Protein AF-A0A4R2CDN5-F1 (afdb_monomer)

Nearest PDB structures (foldseek):
  4pv6-assembly8_N  TM=7.720E-01  e=2.905E-02  Thermoplasma volcanium GSS1
  4nex-assembly1_A  TM=7.017E-01  e=1.145E-01  Xylella fastidiosa Temecula1
  4nf1-assembly3_F  TM=6.725E-01  e=9.981E-02  Xylella fastidiosa Temecula1
  4m85-assembly4_D  TM=7.611E-01  e=2.990E-01  Staphylococcus aureus subsp. aureus Mu50
  6tm4-assembly1_BBB  TM=3.463E-01  e=1.178E+00  Streptomyces sp. Tu 6176

Radius of gyration: 12.7 Å; Cα c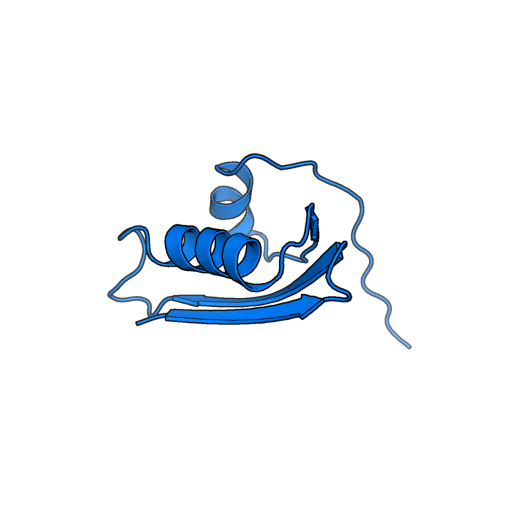ontacts (8 Å, |Δi|>4): 84; chains: 1; bounding box: 27×37×28 Å

Structure (mmCIF, N/CA/C/O backbone):
data_AF-A0A4R2CDN5-F1
#
_entry.id   AF-A0A4R2CDN5-F1
#
loop_
_atom_site.group_PDB
_atom_site.id
_atom_site.type_symbol
_atom_site.label_atom_id
_atom_site.label_alt_id
_atom_site.label_comp_id
_atom_site.label_asym_id
_atom_site.label_entity_id
_atom_site.label_seq_id
_atom_site.pdbx_PDB_ins_code
_atom_site.Cartn_x
_atom_site.Cartn_y
_atom_site.Cartn_z
_atom_site.occupancy
_atom_site.B_iso_or_equiv
_atom_site.auth_seq_id
_atom_site.auth_comp_id
_atom_site.auth_asym_id
_atom_site.auth_atom_id
_atom_site.pdbx_PDB_model_num
ATOM 1 N N . MET A 1 1 ? -14.801 -8.282 5.012 1.00 90.12 1 MET A N 1
ATOM 2 C CA . MET A 1 1 ? -14.520 -7.994 3.586 1.00 90.12 1 MET A CA 1
ATOM 3 C C . MET A 1 1 ? -13.449 -6.911 3.460 1.00 90.12 1 MET A C 1
ATOM 5 O O . MET A 1 1 ? -13.302 -6.106 4.378 1.00 90.12 1 MET A O 1
ATOM 9 N N . GLY A 1 2 ? -12.693 -6.896 2.362 1.00 96.50 2 GLY A N 1
ATOM 10 C CA . GLY A 1 2 ? -11.679 -5.878 2.075 1.00 96.50 2 GLY A CA 1
ATOM 11 C C . GLY A 1 2 ? -11.334 -5.842 0.587 1.00 96.50 2 GLY A C 1
ATOM 12 O O . GLY A 1 2 ? -11.645 -6.789 -0.131 1.00 96.50 2 GLY A O 1
ATOM 13 N N . ALA A 1 3 ? -10.725 -4.749 0.138 1.00 98.00 3 ALA A N 1
ATOM 14 C CA . ALA A 1 3 ? -10.358 -4.538 -1.258 1.00 98.00 3 ALA A CA 1
ATOM 15 C C . ALA A 1 3 ? -9.065 -3.721 -1.373 1.00 98.00 3 ALA A C 1
ATOM 17 O O . ALA A 1 3 ? -8.749 -2.918 -0.492 1.00 98.00 3 ALA A O 1
ATOM 18 N N . ALA A 1 4 ? -8.341 -3.934 -2.471 1.00 98.00 4 ALA A N 1
ATOM 19 C CA . ALA A 1 4 ? -7.102 -3.249 -2.815 1.00 98.00 4 ALA A CA 1
ATOM 20 C C . ALA A 1 4 ? -7.104 -2.882 -4.306 1.00 98.00 4 ALA A C 1
ATOM 22 O O . ALA A 1 4 ? -7.648 -3.636 -5.112 1.00 98.00 4 ALA A O 1
ATOM 23 N N . HIS A 1 5 ? -6.497 -1.751 -4.669 1.00 98.00 5 HIS A N 1
ATOM 24 C CA . HIS A 1 5 ? -6.321 -1.340 -6.063 1.00 98.00 5 HIS A CA 1
ATOM 25 C C . HIS A 1 5 ? -4.868 -0.935 -6.323 1.00 98.00 5 HIS A C 1
ATOM 27 O O . HIS A 1 5 ? -4.358 0.014 -5.718 1.00 98.00 5 HIS A O 1
ATOM 33 N N . LEU A 1 6 ? -4.225 -1.647 -7.248 1.00 97.88 6 LEU A N 1
ATOM 34 C CA . LEU A 1 6 ? -2.829 -1.473 -7.634 1.00 97.88 6 LEU A CA 1
ATOM 35 C C . LEU A 1 6 ? -2.741 -0.990 -9.085 1.00 97.88 6 LEU A C 1
ATOM 37 O O . LEU A 1 6 ? -3.339 -1.599 -9.968 1.00 97.88 6 LEU A O 1
ATOM 41 N N . LEU A 1 7 ? -1.959 0.061 -9.326 1.00 97.88 7 LEU A N 1
ATOM 42 C CA . LEU A 1 7 ? -1.480 0.424 -10.662 1.00 97.88 7 LEU A CA 1
ATOM 43 C C . LEU A 1 7 ? -0.072 -0.141 -10.825 1.00 97.88 7 LEU A C 1
ATOM 45 O O . LEU A 1 7 ? 0.726 -0.002 -9.904 1.00 97.88 7 LEU A O 1
ATOM 49 N N . THR A 1 8 ? 0.249 -0.790 -11.940 1.00 96.69 8 THR A N 1
ATOM 50 C CA . THR A 1 8 ? 1.564 -1.424 -12.109 1.00 96.69 8 THR A CA 1
ATOM 51 C C . THR A 1 8 ? 1.966 -1.546 -13.573 1.00 96.69 8 THR A C 1
ATOM 53 O O . THR A 1 8 ? 1.107 -1.660 -14.446 1.00 96.69 8 THR A O 1
ATOM 56 N N . ASP A 1 9 ? 3.274 -1.539 -13.820 1.00 93.50 9 ASP A N 1
ATOM 57 C CA . ASP A 1 9 ? 3.909 -1.871 -15.101 1.00 93.50 9 ASP A CA 1
ATOM 58 C C . ASP A 1 9 ? 4.487 -3.305 -15.130 1.00 93.50 9 ASP A C 1
ATOM 60 O O . ASP A 1 9 ? 5.119 -3.698 -16.107 1.00 93.50 9 ASP A O 1
ATOM 64 N N . GLY A 1 10 ? 4.266 -4.092 -14.069 1.00 87.31 10 GLY A N 1
ATOM 65 C CA . GLY A 1 10 ? 4.808 -5.442 -13.889 1.00 87.31 10 GLY A CA 1
ATOM 66 C C . GLY A 1 10 ? 6.149 -5.503 -13.149 1.00 87.31 10 GLY A C 1
ATOM 67 O O . GLY A 1 10 ? 6.531 -6.580 -12.707 1.00 87.31 10 GLY A O 1
ATOM 68 N N . HIS A 1 11 ? 6.837 -4.374 -12.952 1.00 91.25 11 HIS A N 1
ATOM 69 C CA . HIS A 1 11 ? 8.077 -4.283 -12.170 1.00 91.25 11 HIS A CA 1
ATOM 70 C C . HIS A 1 11 ? 7.880 -3.434 -10.906 1.00 91.25 11 HIS A C 1
ATOM 72 O O . HIS A 1 11 ? 8.279 -3.823 -9.807 1.00 91.25 11 HIS A O 1
ATOM 78 N N . HIS A 1 12 ? 7.200 -2.295 -11.033 1.00 95.56 12 HIS A N 1
ATOM 79 C CA . HIS A 1 12 ? 6.809 -1.421 -9.935 1.00 95.56 12 HIS A CA 1
ATOM 80 C C . HIS A 1 12 ? 5.289 -1.320 -9.828 1.00 95.56 12 HIS A C 1
ATOM 82 O O . HIS A 1 12 ? 4.552 -1.355 -10.817 1.00 95.56 12 HIS A O 1
ATOM 88 N N . GLY A 1 13 ? 4.807 -1.175 -8.600 1.00 97.38 13 GLY A N 1
ATOM 89 C CA . GLY A 1 13 ? 3.402 -0.959 -8.302 1.00 97.38 13 GLY A CA 1
ATOM 90 C C . GLY A 1 13 ? 3.175 0.303 -7.479 1.00 97.38 13 GLY A C 1
ATOM 91 O O . GLY A 1 13 ? 4.020 0.689 -6.678 1.00 97.38 13 GLY A O 1
ATOM 92 N N . TYR A 1 14 ? 2.007 0.917 -7.631 1.00 97.75 14 TYR A N 1
ATOM 93 C CA . TYR A 1 14 ? 1.513 1.968 -6.750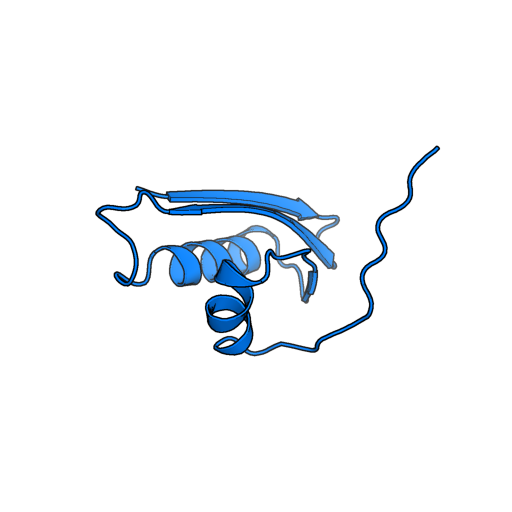 1.00 97.75 14 TYR A CA 1
ATOM 94 C C . TYR A 1 14 ? 0.141 1.587 -6.189 1.00 97.75 14 TYR A C 1
ATOM 96 O O . TYR A 1 14 ? -0.841 1.453 -6.931 1.00 97.75 14 TYR A O 1
ATOM 104 N N . LEU A 1 15 ? 0.066 1.374 -4.873 1.00 98.00 15 LEU A N 1
ATOM 105 C CA . LEU A 1 15 ? -1.170 1.008 -4.188 1.00 98.00 15 LEU A CA 1
ATOM 106 C C . LEU A 1 15 ? -2.001 2.265 -3.934 1.00 98.00 15 LEU A C 1
ATOM 108 O O . LEU A 1 15 ? -1.792 3.005 -2.974 1.00 98.00 15 LEU A O 1
ATOM 112 N N . THR A 1 16 ? -2.971 2.484 -4.813 1.00 97.56 16 THR A N 1
ATOM 113 C CA . THR A 1 16 ? -3.870 3.647 -4.765 1.00 97.56 16 THR A CA 1
ATOM 114 C C . THR A 1 16 ? -4.911 3.550 -3.654 1.00 97.56 16 THR A C 1
ATOM 116 O O . THR A 1 16 ? -5.387 4.567 -3.152 1.00 97.56 16 THR A O 1
ATOM 119 N N . PHE A 1 17 ? -5.288 2.327 -3.278 1.00 96.00 17 PHE A N 1
ATOM 120 C CA . PHE A 1 17 ? -6.370 2.073 -2.339 1.00 96.00 17 PHE A CA 1
ATOM 121 C C . PHE A 1 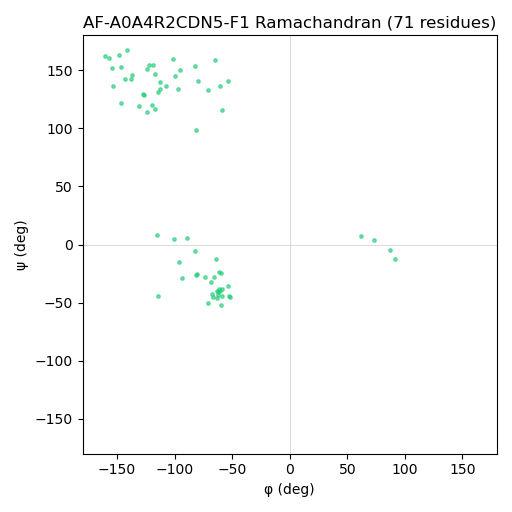17 ? -6.169 0.739 -1.623 1.00 96.00 17 PHE A C 1
ATOM 123 O O . PHE A 1 17 ? -5.877 -0.277 -2.253 1.00 96.00 17 PHE A O 1
ATOM 130 N N . LEU A 1 18 ? -6.394 0.739 -0.310 1.00 97.88 18 LEU A N 1
ATOM 131 C CA . LEU A 1 18 ? -6.519 -0.455 0.517 1.00 97.88 18 LEU A CA 1
ATOM 132 C C . LEU A 1 18 ? -7.526 -0.168 1.627 1.00 97.88 18 LEU A C 1
ATOM 134 O O . LEU A 1 18 ? -7.327 0.74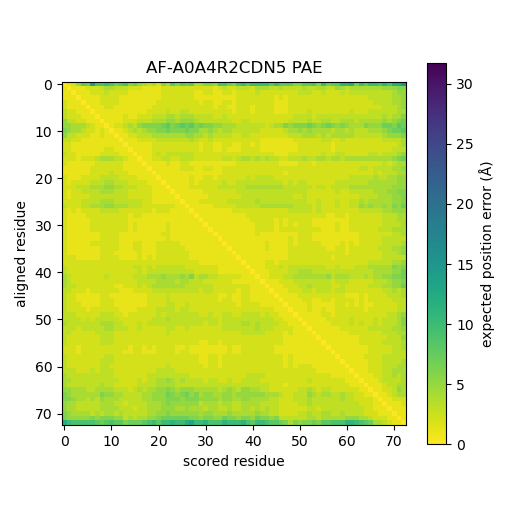3 2.431 1.00 97.88 18 LEU A O 1
ATOM 138 N N . ALA A 1 19 ? -8.591 -0.959 1.699 1.00 97.19 19 ALA A N 1
ATOM 139 C CA . ALA A 1 19 ? -9.588 -0.829 2.750 1.00 97.19 19 ALA A CA 1
ATOM 140 C C . ALA A 1 19 ? -10.030 -2.189 3.280 1.00 97.19 19 ALA A C 1
ATOM 142 O O . ALA A 1 19 ? -10.216 -3.154 2.538 1.00 97.19 19 ALA A O 1
ATOM 143 N N . VAL A 1 20 ? -10.252 -2.234 4.590 1.00 98.06 20 VAL A N 1
ATOM 144 C CA . VAL A 1 20 ? -10.848 -3.371 5.291 1.00 9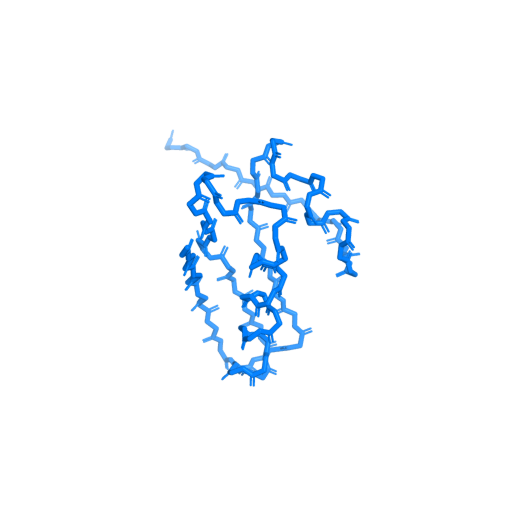8.06 20 VAL A CA 1
ATOM 145 C C . VAL A 1 20 ? -12.029 -2.855 6.101 1.00 98.06 20 VAL A C 1
ATOM 147 O O . VAL A 1 20 ? -11.889 -1.885 6.859 1.00 98.06 20 VAL A O 1
ATOM 150 N N . ALA A 1 21 ? -13.181 -3.508 5.930 1.00 97.56 21 ALA A N 1
ATOM 151 C CA . ALA A 1 21 ? -14.396 -3.216 6.685 1.00 97.56 21 ALA A CA 1
ATOM 152 C C . ALA A 1 21 ? -14.113 -3.264 8.196 1.00 97.56 21 ALA A C 1
ATOM 154 O O . ALA A 1 21 ? -13.312 -4.085 8.654 1.00 97.56 21 ALA A O 1
ATOM 155 N N . ALA A 1 22 ? -14.703 -2.340 8.958 1.00 96.56 22 ALA A N 1
ATOM 156 C CA . ALA A 1 22 ? -14.298 -2.049 10.334 1.00 96.56 22 ALA A CA 1
ATOM 157 C C . ALA A 1 22 ? -14.399 -3.273 11.254 1.00 96.56 22 ALA A C 1
ATOM 159 O O . ALA A 1 22 ? -13.453 -3.584 11.976 1.00 96.56 22 ALA A O 1
ATOM 160 N N . GLU A 1 23 ? -15.497 -4.007 11.130 1.00 97.56 23 GLU A N 1
ATOM 161 C CA . GLU A 1 23 ? -15.831 -5.245 11.826 1.00 97.56 23 GLU A CA 1
ATOM 162 C C . GLU A 1 23 ? -14.885 -6.416 11.506 1.00 97.56 23 GLU A C 1
ATOM 164 O O . GLU A 1 23 ? -14.863 -7.415 12.217 1.00 97.56 23 GLU A O 1
ATOM 169 N N . HIS A 1 24 ? -14.053 -6.284 10.470 1.00 96.69 24 HIS A N 1
ATOM 170 C CA . HIS A 1 24 ? -13.065 -7.284 10.073 1.00 96.69 24 HIS A CA 1
ATOM 171 C C . HIS A 1 24 ? -11.617 -6.805 10.220 1.00 96.69 24 HIS A C 1
ATOM 173 O O . HIS A 1 24 ? -10.689 -7.481 9.765 1.00 96.69 24 HIS A O 1
ATOM 179 N N . ARG A 1 25 ? -11.368 -5.642 10.824 1.00 95.50 25 ARG A N 1
ATOM 180 C CA . ARG A 1 25 ? -9.995 -5.173 11.054 1.00 95.50 25 ARG A CA 1
ATOM 181 C C . ARG A 1 25 ? -9.264 -6.096 12.031 1.00 95.50 25 ARG A C 1
ATOM 183 O O . ARG A 1 25 ? -9.870 -6.849 12.780 1.00 95.50 25 ARG A O 1
ATOM 190 N N . ARG A 1 26 ? -7.927 -6.049 11.996 1.00 94.56 26 ARG A N 1
ATOM 191 C CA . ARG A 1 26 ? -7.026 -6.877 12.831 1.00 94.56 26 ARG A CA 1
ATOM 192 C C . ARG A 1 26 ? -7.133 -8.399 12.614 1.00 94.56 26 ARG A C 1
ATOM 194 O O . ARG A 1 26 ? -6.427 -9.140 13.281 1.00 94.56 26 ARG A O 1
ATOM 201 N N . SER A 1 27 ? -7.897 -8.854 11.620 1.00 96.56 27 SER A N 1
ATOM 202 C CA . SER A 1 27 ? -8.000 -10.267 11.209 1.00 96.56 27 SER A CA 1
ATOM 203 C C . SER A 1 27 ? -6.973 -10.697 10.145 1.00 96.56 27 SER A C 1
ATOM 205 O O . SER A 1 27 ? -7.035 -11.803 9.623 1.00 96.56 27 SER A O 1
ATOM 207 N N . GLY A 1 28 ? -6.034 -9.817 9.775 1.00 97.12 28 GLY A N 1
ATOM 208 C CA . GLY A 1 28 ? -4.987 -10.114 8.787 1.00 97.12 28 GLY A CA 1
ATOM 209 C C . GLY A 1 28 ? -5.357 -9.866 7.318 1.00 97.12 28 GLY A C 1
ATOM 210 O O . GLY A 1 28 ? -4.469 -9.919 6.473 1.00 97.12 28 GLY A O 1
ATOM 211 N N . ILE A 1 29 ? -6.606 -9.501 7.003 1.00 98.25 29 ILE A N 1
ATOM 212 C CA . ILE A 1 29 ? -7.074 -9.267 5.619 1.00 98.25 29 ILE A CA 1
ATOM 213 C C . ILE A 1 29 ? -6.193 -8.275 4.846 1.00 98.25 29 ILE A C 1
ATOM 215 O O . ILE A 1 29 ? -5.844 -8.538 3.703 1.00 98.25 29 ILE A O 1
ATOM 219 N N . ALA A 1 30 ? -5.803 -7.152 5.457 1.00 97.88 30 ALA A N 1
ATOM 220 C CA . ALA A 1 30 ? -4.986 -6.141 4.779 1.00 97.88 30 ALA A CA 1
ATOM 221 C C . ALA A 1 30 ? -3.631 -6.704 4.313 1.00 97.88 30 ALA A C 1
ATOM 223 O O . ALA A 1 30 ? -3.195 -6.426 3.202 1.00 97.88 30 ALA A O 1
ATOM 224 N N . ARG A 1 31 ? -2.998 -7.549 5.134 1.00 98.00 31 ARG A N 1
ATOM 225 C CA . ARG A 1 31 ? -1.741 -8.220 4.784 1.00 98.00 31 ARG A CA 1
ATOM 226 C C . ARG A 1 31 ? -1.946 -9.221 3.650 1.00 98.00 31 ARG A C 1
ATOM 228 O O . ARG A 1 31 ? -1.197 -9.183 2.683 1.00 98.00 31 ARG A O 1
ATOM 235 N N . LEU A 1 32 ? -3.006 -10.028 3.717 1.00 98.19 32 LEU A N 1
ATOM 236 C CA . LEU A 1 32 ? -3.354 -10.961 2.641 1.00 98.19 32 LEU A CA 1
ATOM 237 C C . LEU A 1 32 ? -3.593 -10.246 1.304 1.00 98.19 32 LEU A C 1
ATOM 239 O O . LEU A 1 32 ? -3.183 -10.753 0.264 1.00 98.19 32 LEU A O 1
ATOM 243 N N . LEU A 1 33 ? -4.226 -9.068 1.325 1.00 98.38 33 LEU A N 1
ATOM 244 C CA . LEU A 1 33 ? -4.449 -8.255 0.128 1.00 98.38 33 LEU A CA 1
ATOM 245 C C . LEU A 1 33 ? -3.139 -7.701 -0.450 1.00 98.38 33 LEU A C 1
ATOM 247 O O . LEU A 1 33 ? -2.954 -7.757 -1.661 1.00 98.38 33 LEU A O 1
ATOM 251 N N . VAL A 1 34 ? -2.222 -7.210 0.392 1.00 97.88 34 VAL A N 1
ATOM 252 C 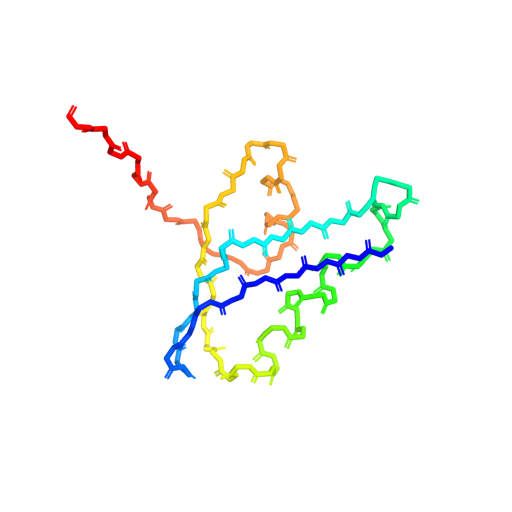CA . VAL A 1 34 ? -0.898 -6.735 -0.056 1.00 97.88 34 VAL A CA 1
ATOM 253 C C . VAL A 1 34 ? -0.084 -7.881 -0.662 1.00 97.88 34 VAL A C 1
ATOM 255 O O . VAL A 1 34 ? 0.454 -7.746 -1.756 1.00 97.88 34 VAL A O 1
ATOM 258 N N . GLU A 1 35 ? -0.045 -9.038 -0.003 1.00 97.25 35 GLU A N 1
ATOM 259 C CA . GLU A 1 35 ? 0.645 -10.221 -0.528 1.00 97.25 35 GLU A CA 1
ATOM 260 C C . GLU A 1 35 ? 0.025 -10.718 -1.841 1.00 97.25 35 GLU A C 1
ATOM 262 O O . GLU A 1 35 ? 0.742 -11.115 -2.759 1.00 97.25 35 GLU A O 1
ATOM 267 N N . ALA A 1 36 ? -1.307 -10.701 -1.945 1.00 97.25 36 ALA A N 1
ATOM 268 C CA . ALA A 1 36 ? -1.995 -11.043 -3.182 1.00 97.25 36 ALA A CA 1
ATOM 269 C C . ALA A 1 36 ? -1.631 -10.071 -4.309 1.00 97.25 36 ALA A C 1
ATOM 271 O O . ALA A 1 36 ? -1.373 -10.532 -5.415 1.00 97.25 36 ALA A O 1
ATOM 272 N N . ALA A 1 37 ? -1.538 -8.769 -4.019 1.00 96.75 37 ALA A N 1
ATOM 273 C CA . ALA A 1 37 ? -1.153 -7.751 -4.991 1.00 96.75 37 ALA A CA 1
ATOM 274 C C . ALA A 1 37 ? 0.269 -7.974 -5.533 1.00 96.75 37 ALA A C 1
ATOM 276 O O . ALA A 1 37 ? 0.469 -7.918 -6.746 1.00 96.75 37 ALA A O 1
ATOM 277 N N . PHE A 1 38 ? 1.236 -8.302 -4.668 1.00 96.75 38 PHE A N 1
ATOM 278 C CA . PHE A 1 38 ? 2.581 -8.702 -5.100 1.00 96.75 38 PHE A CA 1
ATOM 279 C C . PHE A 1 38 ? 2.540 -9.946 -5.996 1.00 96.75 38 PHE A C 1
ATOM 281 O O . PHE A 1 38 ? 3.038 -9.920 -7.119 1.00 96.75 38 PHE A O 1
ATOM 288 N N . ARG A 1 39 ? 1.876 -11.022 -5.546 1.00 95.88 39 ARG A N 1
ATOM 289 C CA . ARG A 1 39 ? 1.797 -12.279 -6.313 1.00 95.88 39 ARG A CA 1
ATOM 290 C C . ARG A 1 39 ? 1.117 -12.119 -7.672 1.00 95.88 39 ARG A C 1
ATOM 292 O O . ARG A 1 39 ? 1.521 -12.784 -8.616 1.00 95.88 39 ARG A O 1
ATOM 299 N N . SER A 1 40 ? 0.073 -11.296 -7.771 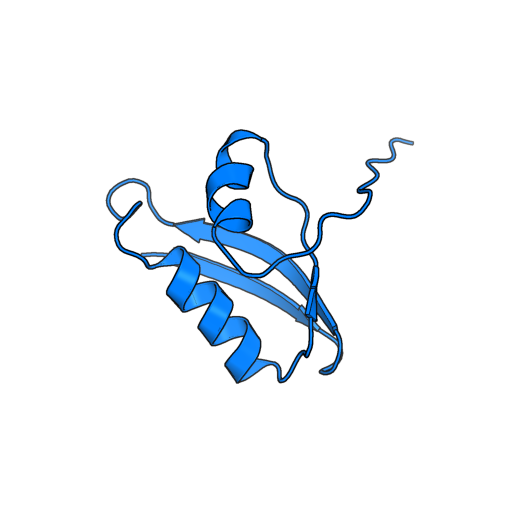1.00 94.81 40 SER A N 1
ATOM 300 C CA . SER A 1 40 ? -0.690 -11.139 -9.014 1.00 94.81 40 SER A CA 1
ATOM 301 C C . SER A 1 40 ? -0.044 -10.182 -10.010 1.00 94.81 40 SER A C 1
ATOM 303 O O . SER A 1 40 ? -0.327 -10.286 -11.198 1.00 94.81 40 SER A O 1
ATOM 305 N N . SER A 1 41 ? 0.763 -9.227 -9.540 1.00 95.50 41 SER A N 1
ATOM 306 C CA . SER A 1 41 ? 1.419 -8.239 -10.407 1.00 95.50 41 SER A CA 1
ATOM 307 C C . SER A 1 41 ? 2.819 -8.650 -10.847 1.00 95.50 41 SER A C 1
ATOM 309 O O . SER A 1 41 ? 3.253 -8.221 -11.909 1.00 95.50 41 SER A O 1
ATOM 311 N N . GLY A 1 42 ? 3.529 -9.441 -10.035 1.00 93.50 42 GLY A N 1
ATOM 312 C CA . GLY A 1 42 ? 4.961 -9.678 -10.221 1.00 93.50 42 GLY A CA 1
ATOM 313 C C . GLY A 1 42 ? 5.837 -8.482 -9.836 1.00 93.50 42 GLY A C 1
ATOM 314 O O . GLY A 1 42 ? 7.049 -8.565 -9.997 1.00 93.50 42 GLY A O 1
ATOM 315 N N . ALA A 1 43 ? 5.252 -7.399 -9.305 1.00 96.25 43 ALA A N 1
ATOM 316 C CA . ALA A 1 43 ? 6.002 -6.212 -8.920 1.00 96.25 43 ALA A CA 1
ATOM 317 C C . ALA A 1 43 ? 7.043 -6.548 -7.844 1.00 96.25 43 ALA A C 1
ATOM 319 O O . ALA A 1 43 ? 6.745 -7.226 -6.862 1.00 96.25 43 ALA A O 1
ATOM 320 N N . GLU A 1 44 ? 8.251 -6.020 -7.989 1.00 95.69 44 GLU A N 1
ATOM 321 C CA . GLU A 1 44 ? 9.320 -6.179 -7.001 1.00 95.69 44 GLU A CA 1
ATOM 322 C C . GLU A 1 44 ? 9.147 -5.204 -5.830 1.00 95.69 44 GLU A C 1
ATOM 324 O O . GLU A 1 44 ? 9.576 -5.467 -4.706 1.00 95.69 44 GLU A O 1
ATOM 329 N N . ARG A 1 45 ? 8.466 -4.077 -6.081 1.00 95.62 45 ARG A N 1
ATOM 330 C CA . ARG A 1 45 ? 8.139 -3.062 -5.077 1.00 95.62 45 ARG A CA 1
ATOM 331 C C . ARG A 1 45 ? 6.755 -2.473 -5.317 1.00 95.62 45 ARG A C 1
ATOM 333 O O . ARG A 1 45 ? 6.365 -2.228 -6.457 1.00 95.62 45 ARG A O 1
ATOM 340 N N . ILE A 1 46 ? 6.044 -2.194 -4.225 1.00 97.50 46 ILE A N 1
ATOM 341 C CA . ILE A 1 46 ? 4.789 -1.442 -4.225 1.00 97.50 46 ILE A CA 1
ATOM 342 C C . ILE A 1 46 ? 4.962 -0.192 -3.362 1.00 97.50 46 ILE A C 1
ATOM 344 O O . ILE A 1 46 ? 5.209 -0.291 -2.160 1.00 97.50 46 ILE A O 1
ATOM 348 N N . ASP A 1 47 ? 4.783 0.966 -3.982 1.00 97.44 47 ASP A N 1
ATOM 349 C CA . ASP A 1 47 ? 4.818 2.279 -3.351 1.00 97.44 47 ASP A CA 1
ATOM 350 C C . ASP A 1 47 ? 3.394 2.723 -2.981 1.00 97.44 47 ASP A C 1
ATOM 352 O O . ASP A 1 47 ? 2.417 2.329 -3.621 1.00 97.44 47 ASP A O 1
ATOM 356 N N . LEU A 1 48 ? 3.238 3.528 -1.930 1.00 97.69 48 LEU A N 1
ATOM 357 C CA . LEU A 1 48 ? 1.928 4.022 -1.498 1.00 97.69 48 LEU A CA 1
ATOM 358 C C . LEU A 1 48 ? 2.040 5.307 -0.687 1.00 97.69 48 LEU A C 1
ATOM 360 O O . LEU A 1 48 ? 3.079 5.602 -0.100 1.00 97.69 48 LEU A O 1
ATOM 364 N N . LEU A 1 49 ? 0.930 6.038 -0.600 1.00 97.06 49 LEU A N 1
ATOM 365 C CA . LEU A 1 49 ? 0.737 7.082 0.401 1.00 97.06 49 LEU A CA 1
ATOM 366 C C . LEU A 1 49 ? -0.260 6.589 1.449 1.00 97.06 49 LEU A C 1
ATOM 368 O O . LEU A 1 49 ? -1.293 6.007 1.125 1.00 97.06 49 LEU A O 1
ATOM 372 N N . SER A 1 50 ? 0.048 6.839 2.717 1.00 95.31 50 SER A N 1
ATOM 373 C CA . SER A 1 50 ? -0.751 6.381 3.851 1.00 95.31 50 SER A CA 1
ATOM 374 C C . SER A 1 50 ? -1.205 7.554 4.716 1.00 95.31 50 SER A C 1
ATOM 376 O O . SER A 1 50 ? -0.578 8.613 4.758 1.00 95.31 50 SER A O 1
ATOM 378 N N . THR A 1 51 ? -2.314 7.360 5.426 1.00 94.31 51 THR A N 1
ATOM 379 C CA . THR A 1 51 ? -2.732 8.254 6.508 1.00 94.31 51 THR A CA 1
ATOM 380 C C . THR A 1 51 ? -1.994 7.897 7.796 1.00 94.31 51 THR A C 1
ATOM 382 O O . THR A 1 51 ? -1.652 6.736 8.022 1.00 94.31 51 THR A O 1
ATOM 385 N N . SER A 1 52 ? -1.816 8.866 8.699 1.00 95.50 52 SER A N 1
ATOM 386 C CA . SER A 1 52 ? -1.140 8.644 9.990 1.00 95.50 52 SER A CA 1
ATOM 387 C C . SER A 1 52 ? -1.740 7.486 10.799 1.00 95.50 52 SER A C 1
ATOM 389 O O . SER A 1 52 ? -1.006 6.725 11.420 1.00 95.50 52 SER A O 1
ATOM 391 N N . GLN A 1 53 ? -3.061 7.298 10.730 1.00 95.38 53 GLN A N 1
ATOM 392 C CA . GLN A 1 53 ? -3.768 6.191 11.383 1.00 95.38 53 GLN A CA 1
ATOM 393 C C . GLN A 1 53 ? -3.412 4.811 10.809 1.00 95.38 53 GLN A C 1
ATOM 395 O O . GLN A 1 53 ? -3.500 3.812 11.520 1.00 95.38 53 GLN A O 1
ATOM 400 N N . SER A 1 54 ? -3.024 4.746 9.533 1.00 96.38 54 SER A N 1
ATOM 401 C CA . SER A 1 54 ? -2.703 3.493 8.839 1.00 96.38 54 SER A CA 1
ATOM 402 C C . SER A 1 54 ? -1.204 3.189 8.823 1.00 96.38 54 SER A C 1
ATOM 404 O O . SER A 1 54 ? -0.829 2.043 8.588 1.00 96.38 54 SER A O 1
ATOM 406 N N . ASN A 1 55 ? -0.341 4.164 9.136 1.00 97.00 55 ASN A N 1
ATOM 407 C CA . ASN A 1 55 ? 1.114 3.974 9.172 1.00 97.00 55 ASN A CA 1
ATOM 408 C C . ASN A 1 55 ? 1.557 2.772 10.027 1.00 97.00 55 ASN A C 1
ATOM 410 O O . ASN A 1 55 ? 2.319 1.965 9.502 1.00 97.00 55 ASN A O 1
ATOM 414 N N . PRO A 1 56 ? 1.025 2.535 11.250 1.00 97.44 56 PRO A N 1
ATOM 415 C CA . PRO A 1 56 ? 1.443 1.383 12.055 1.00 97.44 56 PRO A CA 1
ATOM 416 C C . PRO A 1 56 ? 1.210 0.024 11.382 1.00 97.44 56 PRO A C 1
ATOM 418 O O . PRO A 1 56 ? 1.871 -0.955 11.718 1.00 97.44 56 PRO A O 1
ATOM 421 N N . PHE A 1 57 ? 0.256 -0.069 10.448 1.00 97.69 57 PHE A N 1
ATOM 422 C CA . PHE A 1 57 ? 0.071 -1.283 9.658 1.00 97.69 57 PHE A CA 1
ATOM 423 C C . PHE A 1 57 ? 1.218 -1.466 8.658 1.00 97.69 57 PHE A C 1
ATOM 425 O O . PHE A 1 57 ? 1.819 -2.537 8.631 1.00 97.69 57 PHE A O 1
ATOM 432 N N . TYR A 1 58 ? 1.555 -0.440 7.877 1.00 97.50 58 TYR A N 1
ATOM 433 C CA . TYR A 1 58 ? 2.634 -0.531 6.890 1.00 97.50 58 TYR A CA 1
ATOM 434 C C . TYR A 1 58 ? 4.015 -0.645 7.541 1.00 97.50 58 TYR A C 1
ATOM 436 O O . TYR A 1 58 ? 4.854 -1.391 7.047 1.00 97.50 58 TYR A O 1
ATOM 444 N N . ASP A 1 59 ? 4.206 -0.023 8.706 1.00 97.62 59 ASP A N 1
ATOM 445 C CA . ASP A 1 59 ? 5.430 -0.147 9.503 1.00 97.62 59 ASP A CA 1
ATOM 446 C C . ASP A 1 59 ? 5.698 -1.587 9.966 1.00 97.62 59 ASP A C 1
ATOM 448 O O . ASP A 1 59 ? 6.837 -1.953 10.250 1.00 97.62 59 ASP A O 1
ATOM 452 N N . SER A 1 60 ? 4.648 -2.414 10.048 1.00 97.31 60 SER A N 1
ATOM 453 C CA . SER A 1 60 ? 4.752 -3.828 10.425 1.00 97.31 60 SER A CA 1
ATOM 454 C C . SER A 1 60 ? 5.148 -4.758 9.272 1.00 97.31 60 SER A C 1
ATOM 456 O O . SER A 1 60 ? 5.349 -5.952 9.496 1.00 97.31 60 SER A O 1
ATOM 458 N N . LEU A 1 61 ? 5.243 -4.238 8.045 1.00 97.00 61 LEU A N 1
ATOM 459 C CA . LEU A 1 61 ? 5.668 -4.976 6.854 1.00 97.00 61 LEU A CA 1
ATOM 460 C C . LEU A 1 61 ? 7.138 -4.655 6.525 1.00 97.00 61 LEU A C 1
ATOM 462 O O . LEU A 1 61 ? 7.632 -3.607 6.941 1.00 97.00 61 LEU A O 1
ATOM 466 N N . PRO A 1 62 ? 7.857 -5.498 5.758 1.00 96.75 62 PRO A N 1
ATOM 467 C CA . PRO A 1 62 ? 9.136 -5.103 5.173 1.00 96.75 62 PRO A CA 1
ATOM 468 C C . PRO A 1 62 ? 8.933 -3.875 4.283 1.00 96.75 62 PRO A C 1
ATOM 470 O O . PRO A 1 62 ? 8.193 -3.929 3.302 1.00 96.75 62 PRO A O 1
ATOM 473 N N . HIS A 1 63 ? 9.543 -2.754 4.655 1.00 96.69 63 HIS A N 1
ATOM 474 C CA . HIS A 1 63 ? 9.321 -1.481 3.984 1.00 96.69 63 HIS A CA 1
ATOM 475 C C . HIS A 1 63 ? 10.573 -0.607 4.025 1.00 96.69 63 HIS A C 1
ATOM 477 O O . HIS A 1 63 ? 11.484 -0.797 4.830 1.00 96.69 63 HIS A O 1
ATOM 483 N N . THR A 1 64 ? 10.593 0.394 3.156 1.00 96.94 64 THR A N 1
ATOM 484 C CA . THR A 1 64 ? 11.473 1.556 3.268 1.00 96.94 64 THR A CA 1
ATOM 485 C C . THR A 1 64 ? 10.592 2.787 3.166 1.00 96.94 64 THR A C 1
ATOM 487 O O . THR A 1 64 ? 9.750 2.874 2.275 1.00 96.94 64 THR A O 1
ATOM 490 N N . ARG A 1 65 ? 10.745 3.721 4.107 1.00 96.06 65 ARG A N 1
ATOM 491 C CA . ARG A 1 65 ? 10.067 5.016 4.024 1.00 96.06 65 ARG A CA 1
ATOM 492 C C . ARG A 1 65 ? 10.834 5.920 3.066 1.00 96.06 65 ARG A C 1
ATOM 494 O O . ARG A 1 65 ? 12.061 5.936 3.081 1.00 96.06 65 ARG A O 1
ATOM 501 N N . PHE A 1 66 ? 10.096 6.675 2.271 1.00 94.25 66 PHE A N 1
ATOM 502 C CA . PHE A 1 66 ? 10.608 7.690 1.359 1.00 94.25 66 PHE A CA 1
ATOM 503 C C . PHE A 1 66 ? 9.654 8.889 1.367 1.00 94.25 66 PHE A C 1
ATOM 505 O O . PHE A 1 66 ? 8.543 8.804 1.903 1.00 94.25 66 PHE A O 1
ATOM 512 N N . ASP A 1 67 ? 10.095 10.007 0.802 1.00 94.19 67 ASP A N 1
ATOM 513 C CA . ASP A 1 67 ? 9.332 11.249 0.842 1.00 94.19 67 ASP A CA 1
ATOM 514 C C . ASP A 1 67 ? 8.091 11.189 -0.057 1.00 94.19 67 ASP A C 1
ATOM 516 O O . ASP A 1 67 ? 8.149 10.803 -1.225 1.00 94.19 67 ASP A O 1
ATOM 520 N N . GLY A 1 68 ? 6.955 11.614 0.497 1.00 91.38 68 GLY A N 1
ATOM 521 C CA . GLY A 1 68 ? 5.703 11.797 -0.227 1.00 91.38 68 GLY A CA 1
ATOM 522 C C . GLY A 1 68 ? 5.340 13.274 -0.293 1.00 91.38 68 GLY A C 1
ATOM 523 O O . GLY A 1 68 ? 5.361 13.968 0.721 1.00 91.38 68 GLY A O 1
ATOM 5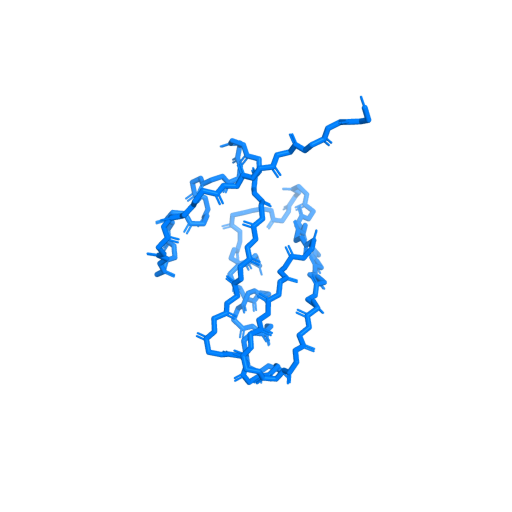24 N N . PHE A 1 69 ? 4.954 13.752 -1.473 1.00 92.62 69 PHE A N 1
ATOM 525 C CA . PHE A 1 69 ? 4.557 15.143 -1.681 1.00 92.62 69 PHE A CA 1
ATOM 526 C C . PHE A 1 69 ? 3.068 15.236 -2.001 1.00 92.62 69 PHE A C 1
ATOM 528 O O . PHE A 1 69 ? 2.523 14.431 -2.757 1.00 92.62 69 PHE A O 1
ATOM 535 N N . ARG A 1 70 ? 2.405 16.251 -1.441 1.00 92.81 70 ARG A N 1
ATOM 536 C CA . ARG A 1 70 ? 1.057 16.662 -1.839 1.00 92.81 70 ARG A CA 1
ATOM 537 C C . ARG A 1 70 ? 1.135 18.079 -2.378 1.00 92.81 70 ARG A C 1
ATOM 539 O O . ARG A 1 70 ? 1.484 18.996 -1.643 1.00 92.81 70 ARG A O 1
ATOM 546 N N . LEU A 1 71 ? 0.817 18.223 -3.655 1.00 94.06 71 LEU A N 1
ATOM 547 C CA . LEU A 1 71 ? 0.816 19.497 -4.357 1.00 94.06 71 LEU A CA 1
ATOM 548 C C . LEU A 1 71 ? -0.620 20.024 -4.441 1.00 94.06 71 LEU A C 1
ATOM 550 O O . LEU A 1 71 ? -1.563 19.241 -4.572 1.00 94.06 71 LEU A O 1
ATOM 554 N N . TYR A 1 72 ? -0.767 21.339 -4.354 1.00 93.06 72 TYR A N 1
ATOM 555 C CA . TYR A 1 72 ? -2.014 22.065 -4.592 1.00 93.06 72 TYR A CA 1
ATOM 556 C C . TYR A 1 72 ? -1.785 23.018 -5.782 1.00 93.06 72 TYR A C 1
ATOM 558 O O . TYR A 1 72 ? -0.622 23.344 -6.035 1.00 93.06 72 TYR A O 1
ATOM 566 N N . PRO A 1 73 ? -2.833 23.412 -6.529 1.00 84.38 73 PRO A N 1
ATOM 567 C CA . PRO A 1 73 ? -2.721 24.415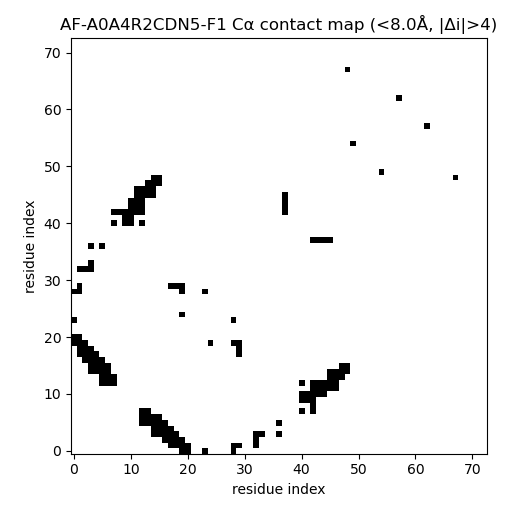 -7.591 1.00 84.38 73 PRO A CA 1
ATOM 568 C C . PRO A 1 73 ? -2.144 25.748 -7.106 1.00 84.38 73 PRO A C 1
ATOM 570 O O . PRO A 1 73 ? -2.432 26.121 -5.944 1.00 84.38 73 PRO A O 1
#

Foldseek 3Di:
DWDWDWDDPLAEIETEDTDDDPVCPPVCVRVVRVVVVCVVRVYPYYHYDDDPVCVVVVVPDPDDDDDDDDDDD

Solvent-accessible surface area (backbone atoms only — not comparable to full-atom values): 4772 Å² total; per-residue (Å²): 102,68,56,72,44,74,49,68,83,45,52,48,30,39,46,78,43,77,50,60,42,78,96,47,57,97,71,53,57,70,58,54,49,54,54,47,51,37,71,75,48,58,29,82,45,74,46,70,82,76,53,82,89,50,40,71,62,57,70,73,44,97,76,80,92,76,94,81,85,87,86,78,138

Mean predicted aligned error: 2.47 Å

Secondary structure (DSSP, 8-state):
-EEEEEEE-SSEEEEEEEEE-GGGTTSSHHHHHHHHHHHHH--SEEEE---TTTHHHHTTSS-----------

Sequence (73 aa):
MGAAHLLTDGHHGYLTFLAVAAEHRRSGIARLLVEAAFRSSGAERIDLLSTSQSNPFYDSLPHTRFDGFRLYP

pLDDT: mean 96.0, std 2.49, range [84.38, 98.38]